Protein AF-A0A7V2HDI4-F1 (afdb_monomer_lite)

Foldseek 3Di:
DFPKDFDADPVRQGFWMWGLDPVCLPPLVNRVVVVVVSVDDPVQCVLDWDWDWDPPDPSITIIIGTHPDDDPVD

Radius of gyration: 11.43 Å; chains: 1; bounding box: 28×29×30 Å

Structure (mmCIF, N/CA/C/O backbone):
data_AF-A0A7V2HDI4-F1
#
_entry.id   AF-A0A7V2HDI4-F1
#
loop_
_atom_site.group_PDB
_atom_site.id
_atom_site.type_symbol
_atom_site.label_atom_id
_atom_site.label_alt_id
_atom_site.label_comp_id
_atom_site.label_asym_id
_atom_site.label_entity_id
_atom_site.label_seq_id
_atom_site.pdbx_PDB_ins_code
_atom_site.Cartn_x
_atom_site.Cartn_y
_atom_site.Cartn_z
_atom_site.occupancy
_atom_site.B_iso_or_equiv
_atom_site.auth_seq_id
_atom_site.auth_comp_id
_atom_site.auth_asym_id
_atom_site.auth_atom_id
_atom_site.pdbx_PDB_model_num
ATOM 1 N N . MET A 1 1 ? 2.559 -17.845 -2.658 1.00 44.94 1 MET A N 1
ATOM 2 C CA . MET A 1 1 ? 1.395 -16.956 -2.865 1.00 44.94 1 MET A CA 1
ATOM 3 C C . MET A 1 1 ? 1.805 -15.593 -2.344 1.00 44.94 1 MET A C 1
ATOM 5 O O . MET A 1 1 ? 2.495 -15.560 -1.341 1.00 44.94 1 MET A O 1
ATOM 9 N N . SER A 1 2 ? 1.541 -14.509 -3.067 1.00 54.03 2 SER A N 1
ATOM 10 C CA . SER A 1 2 ? 2.031 -13.184 -2.670 1.00 54.03 2 SER A CA 1
ATOM 11 C C . SER A 1 2 ? 1.174 -12.638 -1.523 1.00 54.03 2 SER A C 1
ATOM 13 O O . SER A 1 2 ? -0.018 -12.422 -1.723 1.00 54.03 2 SER A O 1
ATOM 15 N N . ASP A 1 3 ? 1.774 -12.433 -0.349 1.00 79.88 3 ASP A N 1
ATOM 16 C CA . ASP A 1 3 ? 1.112 -11.920 0.859 1.00 79.88 3 ASP A CA 1
ATOM 17 C C . ASP A 1 3 ? 0.849 -10.411 0.735 1.00 79.88 3 ASP A C 1
ATOM 19 O O . ASP A 1 3 ? 1.588 -9.569 1.260 1.00 79.88 3 ASP A O 1
ATOM 23 N N . PHE A 1 4 ? -0.185 -10.061 -0.031 1.00 84.81 4 PHE A N 1
ATOM 24 C CA . PHE A 1 4 ? -0.686 -8.695 -0.130 1.00 84.81 4 PHE A CA 1
ATOM 25 C C . PHE A 1 4 ? -2.200 -8.634 0.065 1.00 84.81 4 PHE A C 1
ATOM 27 O O . PHE A 1 4 ? -2.923 -9.609 -0.140 1.00 84.81 4 PHE A O 1
ATOM 34 N N . SER A 1 5 ? -2.702 -7.464 0.451 1.00 87.12 5 SER A N 1
ATOM 35 C CA . SER A 1 5 ? -4.136 -7.208 0.605 1.00 87.12 5 SER A CA 1
ATOM 36 C C . SER A 1 5 ? -4.479 -5.781 0.204 1.00 87.12 5 SER A C 1
ATOM 38 O O . SER A 1 5 ? -3.805 -4.835 0.604 1.00 87.12 5 SER A O 1
ATOM 40 N N . PHE A 1 6 ? -5.535 -5.603 -0.590 1.00 87.25 6 PHE A N 1
ATOM 41 C CA . PHE A 1 6 ? -6.016 -4.264 -0.931 1.00 87.25 6 PHE A CA 1
ATOM 42 C C . PHE A 1 6 ? -6.693 -3.621 0.272 1.00 87.25 6 PHE A C 1
ATOM 44 O O . PHE A 1 6 ? -7.584 -4.213 0.879 1.00 87.25 6 PHE A O 1
ATOM 51 N N . VAL A 1 7 ? -6.330 -2.374 0.552 1.00 83.69 7 VAL A N 1
ATOM 52 C CA . VAL A 1 7 ? -7.040 -1.546 1.525 1.00 83.69 7 VAL A CA 1
ATOM 53 C C . VAL A 1 7 ? -8.050 -0.703 0.773 1.00 83.69 7 VAL A C 1
ATOM 55 O O . VAL A 1 7 ? -7.691 0.039 -0.144 1.00 83.69 7 VAL A O 1
ATOM 58 N N . LYS A 1 8 ? -9.318 -0.839 1.153 1.00 84.06 8 LYS A N 1
ATOM 59 C CA . LYS A 1 8 ? -10.440 -0.129 0.543 1.00 84.06 8 LYS A CA 1
ATOM 60 C C . LYS A 1 8 ? -11.077 0.826 1.545 1.00 84.06 8 LYS A C 1
ATOM 62 O O . LYS A 1 8 ? -11.063 0.557 2.743 1.00 84.06 8 LYS A O 1
ATOM 67 N N . ASP A 1 9 ? -11.623 1.931 1.054 1.00 82.19 9 ASP A N 1
ATOM 68 C CA . ASP A 1 9 ? -12.489 2.795 1.857 1.00 82.19 9 ASP A CA 1
ATOM 69 C C . ASP A 1 9 ? -13.909 2.210 1.996 1.00 82.19 9 ASP A C 1
ATOM 71 O O . ASP A 1 9 ? -14.234 1.158 1.440 1.00 82.19 9 ASP A O 1
ATOM 75 N N . GLN A 1 10 ? -14.775 2.908 2.737 1.00 80.50 10 GLN A N 1
ATOM 76 C CA . GLN A 1 10 ? -16.177 2.513 2.934 1.00 80.50 10 GLN A CA 1
ATOM 77 C C . GLN A 1 10 ? -16.997 2.503 1.632 1.00 80.50 10 GLN A C 1
ATOM 79 O O . GLN A 1 10 ? -18.017 1.824 1.560 1.00 80.50 10 GLN A O 1
ATOM 84 N N . ALA A 1 11 ? -16.551 3.221 0.597 1.00 85.06 11 ALA A N 1
ATOM 85 C CA . ALA A 1 11 ? -17.156 3.214 -0.731 1.00 85.06 11 ALA A CA 1
ATOM 86 C C . ALA A 1 11 ? -16.589 2.094 -1.631 1.00 85.06 11 ALA A C 1
ATOM 88 O O . ALA A 1 11 ? -16.934 2.016 -2.810 1.00 85.06 11 ALA A O 1
ATOM 89 N N . GLY A 1 12 ? -15.715 1.232 -1.098 1.00 81.25 12 GLY A N 1
ATOM 90 C CA . GLY A 1 12 ? -15.099 0.116 -1.811 1.00 81.25 12 GLY A CA 1
ATOM 91 C C . GLY A 1 12 ? -13.941 0.512 -2.732 1.00 81.25 12 GLY A C 1
ATOM 92 O O . GLY A 1 12 ? -13.445 -0.344 -3.470 1.00 81.25 12 GLY A O 1
ATOM 93 N N . ARG A 1 13 ? -13.486 1.770 -2.700 1.00 79.94 13 ARG A N 1
ATOM 94 C CA . ARG A 1 13 ? -12.391 2.262 -3.548 1.00 79.94 13 ARG A CA 1
ATOM 95 C C . ARG A 1 13 ? -11.054 1.875 -2.944 1.00 79.94 13 ARG A C 1
ATOM 97 O O . ARG A 1 13 ? -10.849 2.030 -1.743 1.00 79.94 13 ARG A O 1
ATOM 104 N N . VAL A 1 14 ? -10.128 1.397 -3.770 1.00 82.56 14 VAL A N 1
ATOM 105 C CA . VAL A 1 14 ? -8.780 1.039 -3.313 1.00 82.56 14 VAL A CA 1
ATOM 106 C C . VAL A 1 14 ? -8.014 2.308 -2.939 1.00 82.56 14 VAL A C 1
ATOM 108 O O . VAL A 1 14 ? -7.853 3.211 -3.752 1.00 82.56 14 VAL A O 1
ATOM 111 N N . ARG A 1 15 ? -7.536 2.373 -1.695 1.00 78.56 15 ARG A N 1
ATOM 112 C CA . ARG A 1 15 ? -6.729 3.479 -1.150 1.00 78.56 15 ARG A CA 1
ATOM 113 C C . ARG A 1 15 ? -5.243 3.132 -1.083 1.00 78.56 15 ARG A C 1
ATOM 115 O O . ARG A 1 15 ? -4.400 4.025 -1.070 1.00 78.56 15 ARG A O 1
ATOM 122 N N . GLY A 1 16 ? -4.930 1.841 -1.031 1.00 85.31 16 GLY A N 1
ATOM 123 C CA . GLY A 1 16 ? -3.567 1.356 -0.889 1.00 85.31 16 GLY A CA 1
ATOM 124 C C . GLY A 1 16 ? -3.471 -0.166 -0.884 1.00 85.31 16 GLY A C 1
ATOM 125 O O . GLY A 1 16 ? -4.449 -0.879 -1.131 1.00 85.31 16 GLY A O 1
ATOM 126 N N . LEU A 1 17 ? -2.273 -0.650 -0.586 1.00 88.69 17 LEU A N 1
ATOM 127 C CA . LEU A 1 17 ? -1.922 -2.065 -0.510 1.00 88.69 17 LEU A CA 1
ATOM 128 C C . LEU A 1 17 ? -1.180 -2.337 0.795 1.00 88.69 17 LEU A C 1
ATOM 130 O O . LEU A 1 17 ? -0.218 -1.647 1.116 1.00 88.69 17 LEU A O 1
ATOM 134 N N . TRP A 1 18 ? -1.595 -3.371 1.515 1.00 88.62 18 TRP A N 1
ATOM 135 C CA . TRP A 1 18 ? -0.752 -4.027 2.505 1.00 88.62 18 TRP A CA 1
ATOM 136 C C . TRP A 1 18 ? 0.149 -5.030 1.805 1.00 88.62 18 TRP A C 1
ATOM 138 O O . TRP A 1 18 ? -0.339 -5.833 1.011 1.00 88.62 18 TRP A O 1
ATOM 148 N N . VAL A 1 19 ? 1.446 -4.974 2.095 1.00 89.56 19 VAL A N 1
ATOM 149 C CA . VAL A 1 19 ? 2.462 -5.860 1.525 1.00 89.56 19 VAL A CA 1
ATOM 150 C C . VAL A 1 19 ? 3.401 -6.325 2.632 1.00 89.56 19 VAL A C 1
ATOM 152 O O . VAL A 1 19 ? 3.954 -5.507 3.365 1.00 89.56 19 VAL A O 1
ATOM 155 N N . GLN A 1 20 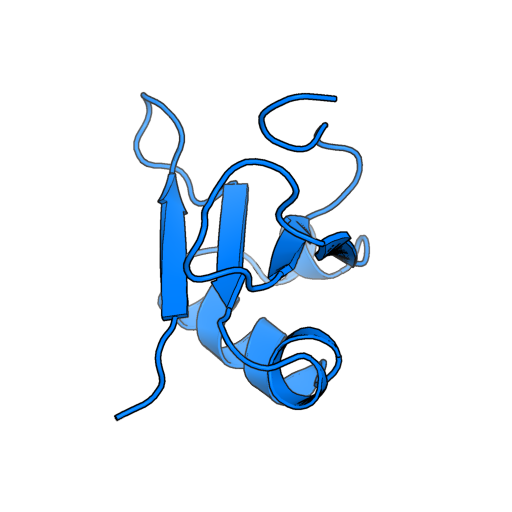? 3.610 -7.634 2.748 1.00 87.62 20 GLN A N 1
ATOM 156 C CA . GLN A 1 20 ? 4.423 -8.206 3.826 1.00 87.62 20 GLN A CA 1
ATOM 157 C C . GLN A 1 20 ? 5.925 -7.899 3.671 1.00 87.62 20 GLN A C 1
ATOM 159 O O . GLN A 1 20 ? 6.628 -7.651 4.650 1.00 87.62 20 GLN A O 1
ATOM 164 N N . ARG A 1 21 ? 6.434 -7.909 2.431 1.00 88.19 21 ARG A N 1
ATOM 165 C CA . ARG A 1 21 ? 7.868 -7.786 2.119 1.00 88.19 21 ARG A CA 1
ATOM 166 C C . ARG A 1 21 ? 8.231 -6.377 1.651 1.00 88.19 21 ARG A C 1
ATOM 168 O O . ARG A 1 21 ? 7.556 -5.807 0.799 1.00 88.19 21 ARG A O 1
ATOM 175 N N . LEU A 1 22 ? 9.344 -5.838 2.157 1.00 86.38 22 LEU A N 1
ATOM 176 C CA . LEU A 1 22 ? 9.822 -4.495 1.794 1.00 86.38 22 LEU A CA 1
ATOM 177 C C . LEU A 1 22 ? 10.203 -4.377 0.316 1.00 86.38 22 LEU A C 1
ATOM 179 O O . LEU A 1 22 ? 9.995 -3.330 -0.289 1.00 86.38 22 LEU A O 1
ATOM 183 N N . GLU A 1 23 ? 10.795 -5.429 -0.245 1.00 89.19 23 GLU A N 1
ATOM 184 C CA . GLU A 1 23 ? 11.219 -5.463 -1.648 1.00 89.19 23 GLU A CA 1
ATOM 185 C C . GLU A 1 23 ? 10.014 -5.294 -2.577 1.00 89.19 23 GLU A C 1
ATOM 187 O O . GLU A 1 23 ? 10.003 -4.391 -3.409 1.00 89.19 23 GLU A O 1
ATOM 192 N N . ASP A 1 24 ? 8.949 -6.059 -2.330 1.00 88.94 24 ASP A N 1
ATOM 193 C CA . ASP A 1 24 ? 7.678 -5.951 -3.050 1.00 88.94 24 ASP A CA 1
ATOM 194 C C . ASP A 1 24 ? 7.030 -4.568 -2.860 1.00 88.94 24 ASP A C 1
ATOM 196 O O . ASP A 1 24 ? 6.492 -3.991 -3.801 1.00 88.94 24 ASP A O 1
ATOM 200 N N . ALA A 1 25 ? 7.110 -3.998 -1.652 1.00 87.38 25 ALA A N 1
ATOM 201 C CA . ALA A 1 25 ? 6.590 -2.661 -1.361 1.00 87.38 25 ALA A CA 1
ATOM 202 C C . ALA A 1 25 ? 7.389 -1.530 -2.040 1.00 87.38 25 ALA A C 1
ATOM 204 O O . ALA A 1 25 ? 6.921 -0.395 -2.092 1.00 87.38 25 ALA A O 1
ATOM 205 N N . LYS A 1 26 ? 8.594 -1.811 -2.550 1.00 86.56 26 LYS A N 1
ATOM 206 C CA . LYS A 1 26 ? 9.423 -0.868 -3.320 1.00 86.56 26 LYS A CA 1
ATOM 207 C C . LYS A 1 26 ? 9.403 -1.147 -4.821 1.00 86.56 26 LYS A C 1
ATOM 209 O O . LYS A 1 26 ? 9.781 -0.268 -5.597 1.00 86.56 26 LYS A O 1
ATOM 214 N N . ASP A 1 27 ? 8.961 -2.328 -5.238 1.00 89.12 27 ASP A N 1
ATOM 215 C CA . ASP A 1 27 ? 8.857 -2.690 -6.644 1.00 89.12 27 ASP A CA 1
ATOM 216 C C . ASP A 1 27 ? 7.677 -1.962 -7.300 1.00 89.12 27 ASP A C 1
ATOM 218 O O . ASP A 1 27 ? 6.507 -2.336 -7.205 1.00 89.12 27 ASP A O 1
ATOM 222 N N . ARG A 1 28 ? 8.010 -0.892 -8.021 1.00 82.94 28 ARG A N 1
ATOM 223 C CA . ARG A 1 28 ? 7.040 -0.071 -8.742 1.00 82.94 28 ARG A CA 1
ATOM 224 C C . ARG A 1 28 ? 6.238 -0.871 -9.767 1.00 82.94 28 ARG A C 1
ATOM 226 O O . ARG A 1 28 ? 5.045 -0.617 -9.906 1.00 82.94 28 ARG A O 1
ATOM 233 N N . VAL A 1 29 ? 6.856 -1.801 -10.492 1.00 85.50 29 VAL A N 1
ATOM 234 C CA . VAL A 1 29 ? 6.173 -2.564 -11.549 1.00 85.50 29 VAL A CA 1
ATOM 235 C C . VAL A 1 29 ? 5.171 -3.529 -10.923 1.00 85.50 29 VAL A C 1
ATOM 237 O O . VAL A 1 29 ? 4.019 -3.605 -11.366 1.00 85.50 29 VAL A O 1
ATOM 240 N N . PHE A 1 30 ? 5.579 -4.203 -9.850 1.00 86.94 30 PHE A N 1
ATOM 241 C CA . PHE A 1 30 ? 4.704 -5.056 -9.054 1.00 86.94 30 PHE A CA 1
ATOM 242 C C . PHE A 1 30 ? 3.504 -4.274 -8.507 1.00 86.94 30 PHE A C 1
ATOM 244 O O . PHE A 1 30 ? 2.354 -4.646 -8.754 1.00 86.94 30 PHE A O 1
ATOM 251 N N . LEU A 1 31 ? 3.751 -3.141 -7.845 1.00 85.94 31 LEU A N 1
ATOM 252 C CA . LEU A 1 31 ? 2.698 -2.317 -7.252 1.00 85.94 31 LEU A CA 1
ATOM 253 C C . LEU 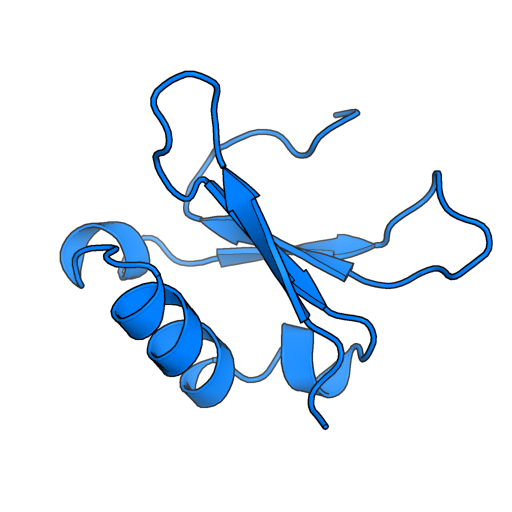A 1 31 ? 1.735 -1.752 -8.295 1.00 85.94 31 LEU A C 1
ATOM 255 O O . LEU A 1 31 ? 0.523 -1.823 -8.103 1.00 85.94 31 LEU A O 1
ATOM 259 N N . MET A 1 32 ? 2.242 -1.247 -9.423 1.00 82.69 32 MET A N 1
ATOM 260 C CA . MET A 1 32 ? 1.395 -0.773 -10.524 1.00 82.69 32 MET A CA 1
ATOM 261 C C . MET A 1 32 ? 0.495 -1.892 -11.057 1.00 82.69 32 MET A C 1
ATOM 263 O O . MET A 1 32 ? -0.695 -1.671 -11.282 1.00 82.69 32 MET A O 1
ATOM 267 N N . THR A 1 33 ? 1.037 -3.103 -11.205 1.00 86.44 33 THR A N 1
ATOM 268 C CA . THR A 1 33 ? 0.271 -4.277 -11.644 1.00 86.44 33 THR A CA 1
ATOM 269 C C . THR A 1 33 ? -0.846 -4.610 -10.659 1.00 86.44 33 THR A C 1
ATOM 271 O O . THR A 1 33 ? -1.982 -4.855 -11.070 1.00 86.44 33 THR A O 1
ATOM 274 N N . LEU A 1 34 ? -0.559 -4.586 -9.355 1.00 86.25 34 LEU A N 1
ATOM 275 C CA . LEU A 1 34 ? -1.566 -4.826 -8.327 1.00 86.25 34 LEU A CA 1
ATOM 276 C C . LEU A 1 34 ? -2.637 -3.736 -8.310 1.00 86.25 34 LEU A C 1
ATOM 278 O O . LEU A 1 34 ? -3.820 -4.058 -8.320 1.00 86.25 34 LEU A O 1
ATOM 282 N N . PHE A 1 35 ? -2.267 -2.460 -8.348 1.00 82.94 35 PHE A N 1
ATOM 283 C CA . PHE A 1 35 ? -3.241 -1.369 -8.337 1.00 82.94 35 PHE A CA 1
ATOM 284 C C . PHE A 1 35 ? -4.173 -1.394 -9.554 1.00 82.94 35 PHE A C 1
ATOM 286 O O . PHE A 1 35 ? -5.384 -1.250 -9.384 1.00 82.94 35 PHE A O 1
ATOM 293 N N . MET A 1 36 ? -3.654 -1.690 -10.751 1.00 82.50 36 MET A N 1
ATOM 294 C CA . MET A 1 36 ? -4.493 -1.897 -11.939 1.00 82.50 36 MET A CA 1
ATOM 295 C C . MET A 1 36 ? -5.454 -3.083 -11.764 1.00 82.50 36 MET A C 1
ATOM 297 O O . MET A 1 36 ? -6.633 -2.968 -12.091 1.00 82.50 36 MET A O 1
ATOM 301 N N . ARG A 1 37 ? -5.000 -4.205 -11.181 1.00 84.50 37 ARG A N 1
ATOM 302 C CA . ARG A 1 37 ? -5.886 -5.340 -10.835 1.00 84.50 37 ARG A CA 1
ATOM 303 C C . ARG A 1 37 ? -6.931 -4.976 -9.779 1.00 84.50 37 ARG A C 1
ATOM 305 O O . ARG A 1 37 ? -8.023 -5.531 -9.793 1.00 84.50 37 ARG A O 1
ATOM 312 N N . GLY A 1 38 ? -6.599 -4.050 -8.883 1.00 79.31 38 GLY A N 1
ATOM 313 C CA . GLY A 1 38 ? -7.506 -3.477 -7.890 1.00 79.31 38 GLY A CA 1
ATOM 314 C C . GLY A 1 38 ? -8.538 -2.505 -8.472 1.00 79.31 38 GLY A C 1
ATOM 315 O O . GLY A 1 38 ? -9.407 -2.053 -7.729 1.00 79.31 38 GLY A O 1
ATOM 316 N N . GLY A 1 39 ? -8.467 -2.199 -9.773 1.00 79.25 39 GLY A N 1
ATOM 317 C CA . GLY A 1 39 ? -9.408 -1.321 -10.469 1.00 79.25 39 GLY A CA 1
ATOM 318 C C . GLY A 1 39 ? -9.066 0.168 -10.394 1.00 79.25 39 GLY A C 1
ATOM 319 O O . GLY A 1 39 ? -9.923 0.990 -10.706 1.00 79.25 39 GLY A O 1
ATOM 320 N N . LEU A 1 40 ? -7.845 0.530 -9.987 1.00 77.81 40 LEU A N 1
ATOM 321 C CA . LEU A 1 40 ? -7.385 1.919 -10.028 1.00 77.81 40 LEU A CA 1
ATOM 322 C C . LEU A 1 40 ? -6.995 2.329 -11.443 1.00 77.81 40 LEU A C 1
ATOM 324 O O . LEU A 1 40 ? -6.365 1.567 -12.183 1.00 77.81 40 LEU A O 1
ATOM 328 N N . SER A 1 41 ? -7.335 3.565 -11.797 1.00 71.06 41 SER A N 1
ATOM 329 C CA . SER A 1 41 ? -6.942 4.131 -13.080 1.00 71.06 41 SER A CA 1
ATOM 330 C C . SER A 1 41 ? -5.449 4.479 -13.087 1.00 71.06 41 SER A C 1
ATOM 332 O O . SER A 1 41 ? -4.861 4.855 -12.072 1.00 71.06 41 SER A O 1
ATOM 334 N N . SER A 1 42 ? -4.813 4.399 -14.256 1.00 67.12 42 SER A N 1
ATOM 335 C CA . SER A 1 42 ? -3.396 4.757 -14.422 1.00 67.12 42 SER A CA 1
ATOM 336 C C . SER A 1 42 ? -3.088 6.209 -14.025 1.00 67.12 42 SER A C 1
ATOM 338 O O . SER A 1 42 ? -1.982 6.496 -13.565 1.00 67.12 42 SER A O 1
ATOM 340 N N . GLY A 1 43 ? -4.070 7.110 -14.144 1.00 66.00 43 GLY A N 1
ATOM 341 C CA . GLY A 1 43 ? -3.961 8.508 -13.726 1.00 66.00 43 GLY A CA 1
ATOM 342 C C . GLY A 1 43 ? -3.779 8.669 -12.215 1.00 66.00 43 GLY A C 1
ATOM 343 O O . GLY A 1 43 ? -2.916 9.431 -11.789 1.00 66.00 43 GLY A O 1
ATOM 344 N N . GLU A 1 44 ? -4.498 7.892 -11.403 1.00 66.88 44 GLU A N 1
ATOM 345 C CA . GLU A 1 44 ? -4.389 7.924 -9.934 1.00 66.88 44 GLU A CA 1
ATOM 346 C C . GLU A 1 44 ? -3.061 7.343 -9.431 1.00 66.88 44 GLU A C 1
ATOM 348 O O . GLU A 1 44 ? -2.555 7.730 -8.383 1.00 66.88 44 GLU A O 1
ATOM 353 N N . ILE A 1 45 ? -2.458 6.435 -10.201 1.00 69.00 45 ILE A N 1
ATOM 354 C CA . ILE A 1 45 ? -1.168 5.815 -9.876 1.00 69.00 45 ILE A CA 1
ATOM 355 C C . ILE A 1 45 ? 0.007 6.743 -10.249 1.00 69.00 45 ILE A C 1
ATOM 357 O O . ILE A 1 45 ? 1.084 6.681 -9.648 1.00 69.00 45 ILE A O 1
ATOM 361 N N . SER A 1 46 ? -0.185 7.631 -11.233 1.00 67.81 46 SER A N 1
ATOM 362 C CA . SER A 1 46 ? 0.867 8.519 -11.754 1.00 67.81 46 SER A CA 1
ATOM 363 C C . SER A 1 46 ? 1.362 9.566 -10.750 1.00 67.81 46 SER A C 1
ATOM 365 O O . SER A 1 46 ? 2.481 10.059 -10.890 1.00 67.81 46 SER A O 1
ATOM 367 N N . THR A 1 47 ? 0.588 9.845 -9.697 1.00 68.38 47 THR A N 1
ATOM 368 C CA . THR A 1 47 ? 0.948 10.801 -8.638 1.00 68.38 47 THR A CA 1
ATOM 369 C C . THR A 1 47 ? 2.042 10.287 -7.696 1.00 68.38 47 THR A C 1
ATOM 371 O O . THR A 1 47 ? 2.479 11.016 -6.809 1.00 68.38 47 THR A O 1
ATOM 374 N N . GLY A 1 48 ? 2.494 9.042 -7.880 1.00 73.06 48 GLY A N 1
ATOM 375 C CA . GLY A 1 48 ? 3.478 8.389 -7.023 1.00 73.06 48 GLY A CA 1
ATOM 376 C C . GLY A 1 48 ? 2.847 7.697 -5.814 1.00 73.06 48 GLY A C 1
ATOM 377 O O . GLY A 1 48 ? 1.660 7.857 -5.519 1.00 73.06 48 GLY A O 1
ATOM 378 N N . PHE A 1 49 ? 3.663 6.901 -5.123 1.00 79.06 49 PHE A N 1
ATOM 379 C CA . PHE A 1 49 ? 3.268 6.171 -3.924 1.00 79.06 49 PHE A CA 1
ATOM 380 C C . PHE A 1 49 ? 4.261 6.395 -2.786 1.00 79.06 49 PHE A C 1
ATOM 382 O O . PHE A 1 49 ? 5.444 6.660 -3.014 1.00 79.06 49 PHE A O 1
ATOM 389 N N . ARG A 1 50 ? 3.779 6.265 -1.550 1.00 84.69 50 ARG A N 1
ATOM 390 C CA . ARG A 1 50 ? 4.606 6.263 -0.336 1.00 84.69 50 ARG A CA 1
ATOM 391 C C . ARG A 1 50 ? 4.489 4.915 0.355 1.00 84.69 50 ARG A C 1
ATOM 393 O O . ARG A 1 50 ? 3.416 4.324 0.378 1.00 84.69 50 ARG A O 1
ATOM 400 N N . VAL A 1 51 ? 5.595 4.458 0.931 1.00 86.88 51 VAL A N 1
ATOM 401 C CA . VAL A 1 51 ? 5.666 3.209 1.693 1.00 86.88 51 VAL A CA 1
ATOM 402 C C . VAL A 1 51 ? 5.814 3.554 3.166 1.00 86.88 51 VAL A C 1
ATOM 404 O O . VAL A 1 51 ? 6.747 4.265 3.541 1.00 86.88 51 VAL A O 1
ATOM 407 N N . VAL A 1 52 ? 4.907 3.054 3.996 1.00 86.62 52 VAL A N 1
ATOM 408 C CA . VAL A 1 52 ? 4.886 3.286 5.442 1.00 86.62 52 VAL A CA 1
ATOM 409 C C . VAL A 1 52 ? 4.964 1.939 6.144 1.00 86.62 52 VAL A C 1
ATOM 411 O O . VAL A 1 52 ? 4.193 1.037 5.839 1.00 86.62 52 VAL A O 1
ATOM 414 N N . ALA A 1 53 ? 5.908 1.764 7.066 1.00 85.38 53 ALA A N 1
ATOM 415 C CA . ALA A 1 53 ? 5.984 0.531 7.847 1.00 85.38 53 ALA A CA 1
ATOM 416 C C . ALA A 1 53 ? 4.766 0.412 8.775 1.00 85.38 53 ALA A C 1
ATOM 418 O O . ALA A 1 53 ? 4.397 1.390 9.431 1.00 85.38 53 ALA A O 1
ATOM 419 N N . ASN A 1 54 ? 4.172 -0.779 8.857 1.00 80.88 54 ASN A N 1
ATOM 420 C CA . ASN A 1 54 ? 3.130 -1.047 9.838 1.00 80.88 54 ASN A CA 1
ATOM 421 C C . ASN A 1 54 ? 3.741 -1.017 11.240 1.00 80.88 54 ASN A C 1
ATOM 423 O O . ASN A 1 54 ? 4.627 -1.813 11.547 1.00 80.88 54 ASN A O 1
ATOM 427 N N . LYS A 1 55 ? 3.272 -0.103 12.090 1.00 72.12 55 LYS A N 1
ATOM 428 C CA . LYS A 1 55 ? 3.697 -0.023 13.495 1.00 72.12 55 LYS A CA 1
ATOM 429 C C . LYS A 1 55 ? 2.710 -0.688 14.459 1.00 72.12 55 LYS A C 1
ATOM 431 O O . LYS A 1 55 ? 2.991 -0.730 15.651 1.00 72.12 55 LYS A O 1
ATOM 436 N N . PHE A 1 56 ? 1.572 -1.174 13.962 1.00 67.06 56 PHE A N 1
ATOM 437 C CA . PHE A 1 56 ?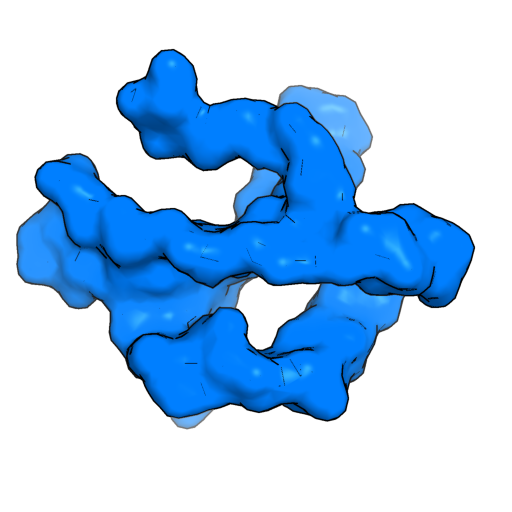 0.438 -1.610 14.781 1.00 67.06 56 PHE A CA 1
ATOM 438 C C . PHE A 1 56 ? 0.180 -3.124 14.741 1.00 67.06 56 PHE A C 1
ATOM 440 O O . PHE A 1 56 ? -0.537 -3.627 15.599 1.00 67.06 56 PHE A O 1
ATOM 447 N N . ASP A 1 57 ? 0.749 -3.853 13.777 1.00 66.44 57 ASP A N 1
ATOM 448 C CA . ASP A 1 57 ? 0.593 -5.308 13.645 1.00 66.44 57 ASP A CA 1
ATOM 449 C C . ASP A 1 57 ? 1.887 -6.035 14.037 1.00 66.44 57 ASP A C 1
ATOM 451 O O . ASP A 1 57 ? 2.970 -5.696 13.555 1.00 66.44 57 ASP A O 1
ATOM 455 N N . SER A 1 58 ? 1.774 -7.064 14.881 1.00 67.06 58 SER A N 1
ATOM 456 C CA . SER A 1 58 ? 2.879 -7.956 15.258 1.00 67.06 58 SER A CA 1
ATOM 457 C C . SER A 1 58 ? 3.406 -8.793 14.090 1.00 67.06 58 SER A C 1
ATOM 459 O O . SER A 1 58 ? 4.549 -9.242 14.133 1.00 67.06 58 SER A O 1
ATOM 461 N N . ASN A 1 59 ? 2.605 -8.976 13.035 1.00 68.31 59 ASN A N 1
ATOM 462 C CA . ASN A 1 59 ? 3.049 -9.580 11.779 1.00 68.31 59 ASN A CA 1
ATOM 463 C C . ASN A 1 59 ? 3.855 -8.598 10.911 1.00 68.31 59 ASN A C 1
ATOM 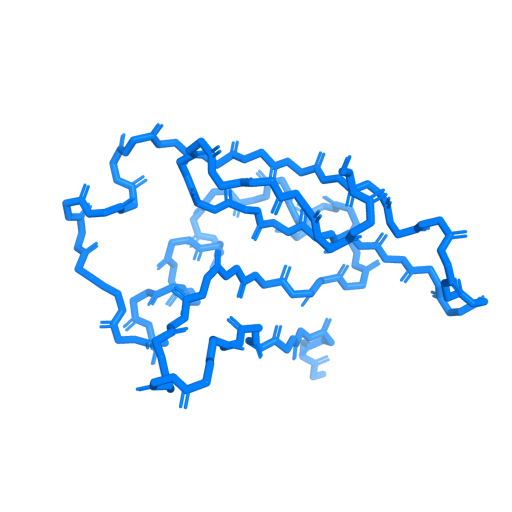465 O O . ASN A 1 59 ? 4.514 -9.026 9.969 1.00 68.31 59 ASN A O 1
ATOM 469 N N . GLY A 1 60 ? 3.850 -7.298 11.222 1.00 78.75 60 GLY A N 1
ATOM 470 C CA . GLY A 1 60 ? 4.615 -6.278 10.506 1.00 78.75 60 GLY A CA 1
ATOM 471 C C . GLY A 1 60 ? 4.082 -5.963 9.103 1.00 78.75 60 GLY A C 1
ATOM 472 O O . GLY A 1 60 ? 2.878 -5.940 8.862 1.00 78.75 60 GLY A O 1
ATOM 473 N N . GLY A 1 61 ? 4.998 -5.654 8.182 1.00 87.19 61 GLY A N 1
ATOM 474 C CA . GLY A 1 61 ? 4.693 -5.320 6.788 1.00 87.19 61 GLY A CA 1
ATOM 475 C C . GLY A 1 61 ? 4.689 -3.821 6.483 1.00 87.19 61 GLY A C 1
ATOM 476 O O . GLY A 1 61 ? 5.107 -2.981 7.285 1.00 87.19 61 GLY A O 1
ATOM 477 N N . TYR A 1 62 ? 4.242 -3.485 5.276 1.00 88.19 62 TYR A N 1
ATOM 478 C CA . TYR A 1 62 ? 4.323 -2.146 4.706 1.00 88.19 62 TYR A CA 1
ATOM 479 C C . TYR A 1 62 ? 3.011 -1.759 4.034 1.00 88.19 62 TYR A C 1
ATOM 481 O O . TYR A 1 62 ? 2.454 -2.517 3.238 1.00 88.19 62 TYR A O 1
ATOM 489 N N . PHE A 1 63 ? 2.541 -0.556 4.338 1.00 88.00 63 PHE A N 1
ATOM 490 C CA . PHE A 1 63 ? 1.417 0.067 3.671 1.00 88.00 63 PHE A CA 1
ATOM 491 C C . PHE A 1 63 ? 1.922 0.905 2.507 1.00 88.00 63 PHE A C 1
ATOM 493 O O . PHE A 1 63 ? 2.719 1.828 2.687 1.00 88.00 63 PHE A O 1
ATOM 500 N N . VAL A 1 64 ? 1.449 0.592 1.310 1.00 87.69 64 VAL A N 1
ATOM 501 C CA . VAL A 1 64 ? 1.714 1.362 0.102 1.00 87.69 64 VAL A CA 1
ATOM 502 C C . VAL A 1 64 ? 0.510 2.249 -0.173 1.00 87.69 64 VAL A C 1
ATOM 504 O O . VAL A 1 64 ? -0.575 1.762 -0.493 1.00 87.69 64 VAL A O 1
ATOM 507 N N . MET A 1 65 ? 0.719 3.555 -0.051 1.00 84.00 65 MET A N 1
ATOM 508 C CA . MET A 1 65 ? -0.301 4.588 -0.226 1.00 84.00 65 MET A CA 1
ATOM 509 C C . MET A 1 65 ? -0.203 5.223 -1.594 1.00 84.00 65 MET A C 1
ATOM 511 O O . MET A 1 65 ? 0.903 5.511 -2.052 1.00 84.00 65 MET A O 1
ATOM 515 N N . LEU A 1 66 ? -1.349 5.524 -2.196 1.00 76.00 66 LEU A N 1
ATOM 516 C CA . LEU A 1 66 ? -1.416 6.314 -3.418 1.00 76.00 66 LEU A CA 1
ATOM 517 C C . LEU A 1 66 ? -1.643 7.795 -3.100 1.00 76.00 66 LEU A C 1
ATOM 519 O O . LEU A 1 66 ? -2.550 8.160 -2.342 1.00 76.00 66 LEU A O 1
ATOM 523 N N . GLY A 1 67 ? -0.813 8.647 -3.704 1.00 70.19 67 GLY A N 1
ATOM 524 C CA . GLY A 1 67 ? -0.917 10.099 -3.579 1.00 70.19 67 GLY A CA 1
ATOM 525 C C . GLY A 1 67 ? -0.664 10.619 -2.157 1.00 70.19 67 GLY A C 1
ATOM 526 O O . GLY A 1 67 ? 0.227 10.150 -1.451 1.00 70.19 67 GLY A O 1
ATOM 527 N N . SER A 1 68 ? -1.438 11.628 -1.750 1.00 63.66 68 SER A N 1
ATOM 528 C CA . SER A 1 68 ? -1.302 12.350 -0.473 1.00 63.66 68 SER A CA 1
ATOM 529 C C . SER A 1 68 ? -2.201 11.823 0.654 1.00 63.66 68 SER A C 1
ATOM 531 O O . SER A 1 68 ? -2.362 12.489 1.674 1.00 63.66 68 SER A O 1
ATOM 533 N N . THR A 1 69 ? -2.812 10.650 0.479 1.00 64.56 69 THR A N 1
ATOM 534 C CA . THR A 1 69 ? -3.699 10.062 1.492 1.00 64.56 69 THR A CA 1
ATOM 535 C C . THR A 1 69 ? -2.907 9.724 2.765 1.00 64.56 69 THR A C 1
ATOM 537 O O . THR A 1 69 ? -1.853 9.102 2.632 1.00 64.56 69 THR A O 1
ATOM 540 N N . PRO A 1 70 ? -3.385 10.091 3.972 1.00 63.28 70 PRO A N 1
ATOM 541 C CA . PRO A 1 70 ? -2.744 9.687 5.223 1.00 63.28 70 PRO A CA 1
ATOM 542 C C . PRO A 1 70 ? -2.817 8.170 5.415 1.00 63.28 70 PRO A C 1
ATOM 544 O O . PRO A 1 70 ? -3.802 7.528 5.028 1.00 63.28 70 PRO A O 1
ATOM 547 N N . ALA A 1 7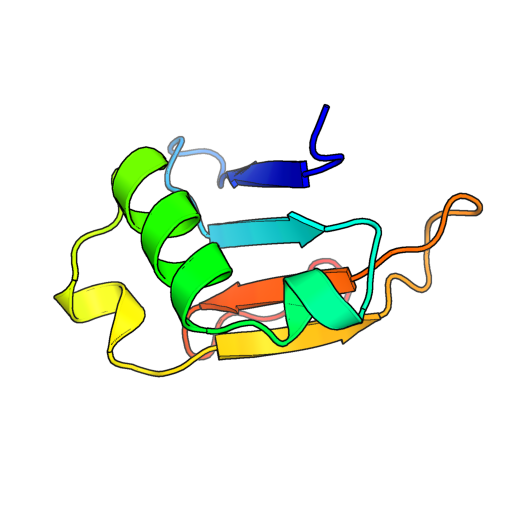1 ? -1.778 7.594 6.018 1.00 63.59 71 ALA A N 1
ATOM 548 C CA . ALA A 1 71 ? -1.798 6.183 6.386 1.00 63.59 71 ALA A CA 1
ATOM 549 C C . ALA A 1 71 ? -2.857 5.942 7.467 1.00 63.59 71 ALA A C 1
ATOM 551 O O . ALA A 1 71 ? -3.104 6.828 8.283 1.00 63.59 71 ALA A O 1
ATOM 552 N N . PRO A 1 72 ? -3.467 4.748 7.541 1.00 61.41 72 PRO A N 1
ATOM 553 C CA . PRO A 1 72 ? -4.215 4.358 8.726 1.00 61.41 72 PRO A CA 1
ATOM 554 C C . PRO A 1 72 ? -3.330 4.523 9.978 1.00 61.41 72 PRO A C 1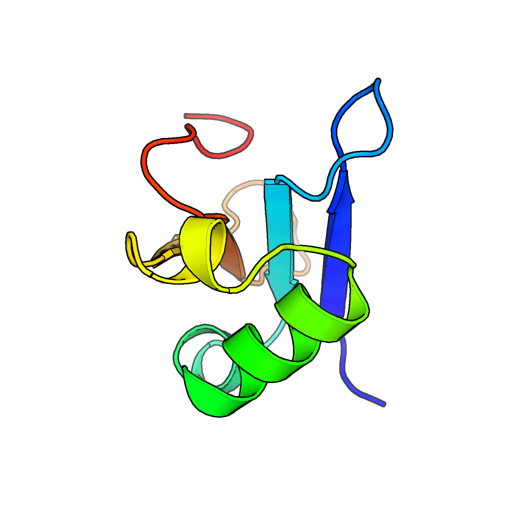
ATOM 556 O O . PRO A 1 72 ? -2.366 3.778 10.154 1.00 61.41 72 PRO A O 1
ATOM 559 N N . GLY A 1 73 ? -3.642 5.517 10.816 1.00 61.72 73 GLY A N 1
ATOM 560 C CA . GLY A 1 73 ? -2.890 5.839 12.035 1.00 61.72 73 GLY A CA 1
ATOM 561 C C . GLY A 1 73 ? -1.851 6.972 11.937 1.00 61.72 73 GLY A C 1
ATOM 562 O O . GLY A 1 73 ? -1.162 7.190 12.933 1.00 61.72 73 GLY A O 1
ATOM 563 N N . GLU A 1 74 ? -1.723 7.672 10.797 1.00 55.88 74 GLU A N 1
ATOM 564 C CA . GLU A 1 74 ? -1.146 9.040 10.707 1.00 55.88 74 GLU A CA 1
ATOM 565 C C . GLU A 1 74 ? -2.228 10.097 10.982 1.00 55.88 74 GLU A C 1
ATOM 567 O O . GLU A 1 74 ? -1.897 11.099 11.654 1.00 55.88 74 GLU A O 1
#

Sequence (74 aa):
MSDFSFVKDQAGRVRGLWVQRLEDAKDRVFLMTLFMRGGLSSGEISTGFRVVANKFDSNGGYFVMLGSTPAPGE

pLDDT: mean 78.41, std 10.11, range [44.94, 89.56]

Secondary structure (DSSP, 8-state):
---EEEEE-TTS-EEEEEES-HHHHH-HHHHHHHHHHTT--HHHHTT-EEEEE-SS-TT--EEEEETTPPPTT-